Protein AF-A0A9E0P6S3-F1 (afdb_monomer_lite)

Structure (mmCIF, N/CA/C/O backbone):
data_AF-A0A9E0P6S3-F1
#
_entry.id   AF-A0A9E0P6S3-F1
#
loop_
_atom_site.group_PDB
_atom_site.id
_atom_site.type_symbol
_atom_site.label_atom_id
_atom_site.label_alt_id
_atom_site.label_comp_id
_atom_site.label_asym_id
_atom_site.label_entity_id
_atom_site.label_seq_id
_atom_site.pdbx_PDB_ins_code
_atom_site.Cartn_x
_atom_site.Cartn_y
_atom_site.Cartn_z
_atom_site.occupancy
_atom_site.B_iso_or_equiv
_atom_site.auth_seq_id
_atom_site.auth_comp_id
_atom_site.auth_asym_id
_atom_site.auth_atom_id
_atom_site.pdbx_PDB_model_num
ATOM 1 N N . ASP A 1 1 ? 14.322 -10.354 -9.301 1.00 56.75 1 ASP A N 1
ATOM 2 C CA . ASP A 1 1 ? 14.064 -10.621 -10.735 1.00 56.75 1 ASP A CA 1
ATOM 3 C C . ASP A 1 1 ? 12.729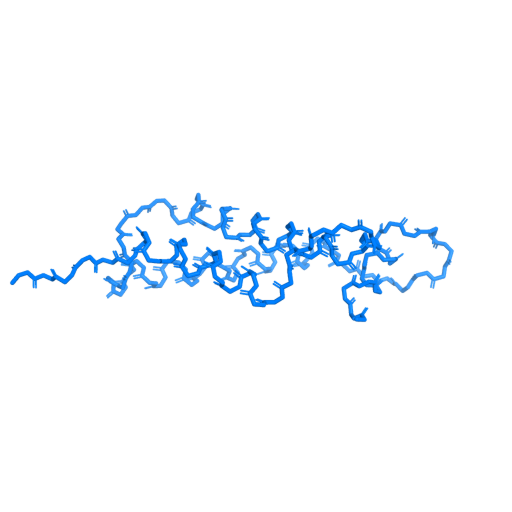 -10.100 -11.247 1.00 56.75 1 ASP A C 1
ATOM 5 O O . ASP A 1 1 ? 12.755 -9.263 -12.138 1.00 56.75 1 ASP A O 1
ATOM 9 N N . PHE A 1 2 ? 11.582 -10.476 -10.665 1.00 65.88 2 PHE A N 1
ATOM 10 C CA . PHE A 1 2 ? 10.253 -10.033 -11.136 1.00 65.88 2 PHE A CA 1
ATOM 11 C C . PHE A 1 2 ? 10.088 -8.504 -11.283 1.00 65.88 2 PHE A C 1
ATOM 13 O O . PHE A 1 2 ? 9.656 -8.035 -12.330 1.00 65.88 2 PHE A O 1
ATOM 20 N N . PHE A 1 3 ? 10.479 -7.708 -10.280 1.00 63.09 3 PHE A N 1
ATOM 21 C CA . PHE A 1 3 ? 10.343 -6.245 -10.358 1.00 63.09 3 PHE A CA 1
ATOM 22 C C . PHE A 1 3 ? 11.285 -5.600 -11.376 1.00 63.09 3 PHE A C 1
ATOM 24 O O . PHE A 1 3 ? 10.872 -4.693 -12.086 1.00 63.09 3 PHE A O 1
ATOM 31 N N . ARG A 1 4 ? 12.516 -6.103 -11.519 1.00 62.97 4 ARG A N 1
ATOM 32 C CA . ARG A 1 4 ? 13.426 -5.630 -12.572 1.00 62.97 4 ARG A CA 1
ATOM 33 C C . ARG A 1 4 ? 12.847 -5.919 -13.956 1.00 62.97 4 ARG A C 1
ATOM 35 O O . ARG A 1 4 ? 12.820 -5.016 -14.775 1.00 62.97 4 ARG A O 1
ATOM 42 N N . LEU A 1 5 ? 12.302 -7.118 -14.177 1.00 66.25 5 LEU A N 1
ATOM 43 C CA . LEU A 1 5 ? 11.618 -7.475 -15.425 1.00 66.25 5 LEU A CA 1
ATOM 44 C C . LEU A 1 5 ? 10.414 -6.561 -15.703 1.00 66.25 5 LEU A C 1
ATOM 46 O O . LEU A 1 5 ? 10.310 -5.999 -16.788 1.00 66.25 5 LEU A O 1
ATOM 50 N N . MET A 1 6 ? 9.548 -6.358 -14.708 1.00 68.06 6 MET A N 1
ATOM 51 C CA . MET A 1 6 ? 8.389 -5.464 -14.806 1.00 68.06 6 MET A CA 1
ATOM 52 C C . MET A 1 6 ? 8.781 -4.027 -15.166 1.00 68.06 6 MET A C 1
ATOM 54 O O . MET A 1 6 ? 8.166 -3.414 -16.035 1.00 68.06 6 MET A O 1
ATOM 58 N N . PHE A 1 7 ? 9.823 -3.489 -14.535 1.00 64.00 7 PHE A N 1
ATOM 59 C CA . PHE A 1 7 ? 10.298 -2.140 -14.830 1.00 64.00 7 PHE A CA 1
ATOM 60 C C . PHE A 1 7 ? 11.046 -2.047 -16.158 1.00 64.00 7 PHE A C 1
ATOM 62 O O . PHE A 1 7 ? 10.903 -1.046 -16.849 1.00 64.00 7 PHE A O 1
ATOM 69 N N . SER A 1 8 ? 11.780 -3.082 -16.569 1.00 62.53 8 SER A N 1
ATOM 70 C CA . SER A 1 8 ? 12.341 -3.165 -17.920 1.00 62.53 8 SER A CA 1
ATOM 71 C C . SER A 1 8 ? 11.250 -3.242 -18.990 1.00 62.53 8 SER A C 1
ATOM 73 O O . SER A 1 8 ? 11.448 -2.713 -20.074 1.00 62.53 8 SER A O 1
ATOM 75 N N . MET A 1 9 ? 10.083 -3.824 -18.700 1.00 62.84 9 MET A N 1
ATOM 76 C CA . MET A 1 9 ? 8.918 -3.760 -19.593 1.00 62.84 9 MET A CA 1
ATOM 77 C C . MET A 1 9 ? 8.247 -2.376 -19.592 1.00 62.84 9 MET A C 1
ATOM 79 O O . MET A 1 9 ? 7.738 -1.956 -20.624 1.00 62.84 9 MET A O 1
ATOM 83 N N . TYR A 1 10 ? 8.245 -1.669 -18.456 1.00 63.88 10 TYR A N 1
ATOM 84 C CA . TYR A 1 10 ? 7.619 -0.345 -18.319 1.00 63.88 10 TYR A CA 1
ATOM 85 C C . TYR A 1 10 ? 8.481 0.808 -18.871 1.00 63.88 10 TYR A C 1
ATOM 87 O O . TYR A 1 10 ? 7.949 1.739 -19.466 1.00 63.88 10 TYR A O 1
ATOM 95 N N . TYR A 1 11 ? 9.804 0.761 -18.674 1.00 64.56 11 TYR A N 1
ATOM 96 C CA . TYR A 1 11 ? 10.761 1.817 -19.051 1.00 64.56 11 TYR A CA 1
ATOM 97 C C . TYR A 1 11 ? 11.749 1.402 -20.154 1.00 64.56 11 TYR A C 1
ATOM 99 O O . TYR A 1 11 ? 12.568 2.220 -20.574 1.00 64.56 11 TYR A O 1
ATOM 107 N N . GLY A 1 12 ? 11.734 0.143 -20.600 1.00 62.44 12 GLY A N 1
ATOM 108 C CA . GLY A 1 12 ? 12.616 -0.330 -21.666 1.00 62.44 12 GLY A CA 1
ATOM 109 C C . GLY A 1 12 ? 12.156 0.106 -23.060 1.00 62.44 12 GLY A C 1
ATOM 110 O O . GLY A 1 12 ? 11.020 0.550 -23.238 1.00 62.44 12 GLY A O 1
ATOM 111 N N . PRO A 1 13 ? 13.025 -0.024 -24.077 1.00 58.69 13 PRO A N 1
ATOM 112 C CA . PRO A 1 13 ? 12.654 0.234 -25.462 1.00 58.69 13 PRO A CA 1
ATOM 113 C C . PRO A 1 13 ? 11.444 -0.624 -25.843 1.00 58.69 13 PRO A C 1
ATOM 115 O O . PRO A 1 13 ? 11.422 -1.820 -25.563 1.00 58.69 13 PRO A O 1
ATOM 118 N N . SER A 1 14 ? 10.451 -0.040 -26.517 1.00 59.19 14 SER A N 1
ATOM 119 C CA . SER A 1 14 ? 9.185 -0.708 -26.870 1.00 59.19 14 SER A CA 1
ATOM 120 C C . SER A 1 14 ? 9.331 -1.938 -27.782 1.00 59.19 14 SER A C 1
ATOM 122 O O . SER A 1 14 ? 8.349 -2.626 -28.059 1.00 59.19 14 SER A O 1
ATOM 124 N N . GLN A 1 15 ? 10.540 -2.239 -28.263 1.00 62.19 15 GLN A N 1
ATOM 125 C CA . GLN A 1 15 ? 10.810 -3.372 -29.137 1.00 62.19 15 GLN A CA 1
ATOM 126 C C . GLN A 1 15 ? 10.960 -4.667 -28.324 1.00 62.19 15 GLN A C 1
ATOM 128 O O . GLN A 1 15 ? 12.006 -4.932 -27.740 1.00 62.19 15 GLN A O 1
ATOM 133 N N . GLY A 1 16 ? 9.910 -5.493 -28.321 1.00 61.06 16 GLY A N 1
ATOM 134 C CA . GLY A 1 16 ? 9.958 -6.875 -27.821 1.00 61.06 16 GLY A CA 1
ATOM 135 C C . GLY A 1 16 ? 9.459 -7.100 -26.390 1.00 61.06 16 GLY A C 1
ATOM 136 O O . GLY A 1 16 ? 9.500 -8.235 -25.919 1.00 61.06 16 GLY A O 1
ATOM 137 N N . ALA A 1 17 ? 8.957 -6.071 -25.699 1.00 60.94 17 ALA A N 1
ATOM 138 C CA . ALA A 1 17 ? 8.321 -6.243 -24.392 1.00 60.94 17 ALA A CA 1
ATOM 139 C C . ALA A 1 17 ? 6.912 -6.868 -24.542 1.00 60.94 17 ALA A C 1
ATOM 141 O O . ALA A 1 17 ? 6.131 -6.401 -25.378 1.00 60.94 17 ALA A O 1
ATOM 142 N N . PRO A 1 18 ? 6.548 -7.900 -23.754 1.00 64.25 18 PRO A N 1
ATOM 143 C CA . PRO A 1 18 ? 5.184 -8.427 -23.729 1.00 64.25 18 PRO A CA 1
ATOM 144 C C . PRO A 1 18 ? 4.164 -7.335 -23.379 1.00 64.25 18 PRO A C 1
ATOM 146 O O . PRO A 1 18 ? 4.447 -6.456 -22.564 1.00 64.25 18 PRO A O 1
ATOM 149 N N . TYR A 1 19 ? 2.955 -7.405 -23.942 1.00 67.31 19 TYR A N 1
ATOM 150 C CA . TYR A 1 19 ? 1.873 -6.517 -23.516 1.00 67.31 19 TYR A CA 1
ATOM 151 C C . TYR A 1 19 ? 1.541 -6.769 -22.040 1.00 67.31 19 TYR A C 1
ATOM 153 O O . TYR A 1 19 ? 1.258 -7.902 -21.645 1.00 67.31 19 TYR A O 1
ATOM 161 N N . TYR A 1 20 ? 1.554 -5.709 -21.234 1.00 68.94 20 TYR A N 1
ATOM 162 C CA . TYR A 1 20 ? 1.147 -5.752 -19.836 1.00 68.94 20 TYR A CA 1
ATOM 163 C C . TYR A 1 20 ? 0.250 -4.557 -19.515 1.00 68.94 20 TYR A C 1
ATOM 165 O O . TYR A 1 20 ? 0.594 -3.409 -19.798 1.00 68.94 20 TYR A O 1
ATOM 173 N N . ASP A 1 21 ? -0.905 -4.823 -18.906 1.00 76.88 21 ASP A N 1
ATOM 174 C CA . ASP A 1 21 ? -1.854 -3.785 -18.506 1.00 76.88 21 ASP A CA 1
ATOM 175 C C . ASP A 1 21 ? -1.480 -3.206 -17.133 1.00 76.88 21 ASP A C 1
ATOM 177 O O . ASP A 1 21 ? -1.969 -3.616 -16.072 1.00 76.88 21 ASP A O 1
ATOM 181 N N . PHE A 1 22 ? -0.582 -2.224 -17.166 1.00 71.50 22 PHE A N 1
ATOM 182 C CA . PHE A 1 22 ? -0.132 -1.503 -15.978 1.00 71.50 22 PHE A CA 1
ATOM 183 C C . PHE A 1 22 ? -1.248 -0.685 -15.320 1.00 71.50 22 PHE A C 1
ATOM 185 O O . PHE A 1 22 ? -1.233 -0.504 -14.101 1.00 71.50 22 PHE A O 1
ATOM 192 N N . ILE A 1 23 ? -2.236 -0.222 -16.091 1.00 77.38 23 ILE A N 1
ATOM 193 C CA . ILE A 1 23 ? -3.362 0.553 -15.561 1.00 77.38 23 ILE A CA 1
ATOM 194 C C . ILE A 1 23 ? -4.190 -0.348 -14.648 1.00 77.38 23 ILE A C 1
ATOM 196 O O . ILE A 1 23 ? -4.391 -0.023 -13.475 1.00 77.38 23 ILE A O 1
ATOM 200 N N . SER A 1 24 ? -4.587 -1.523 -15.144 1.00 83.38 24 SER A N 1
ATOM 201 C CA . SER A 1 24 ? -5.305 -2.513 -14.339 1.00 83.38 24 SER A CA 1
ATOM 202 C C . SER A 1 24 ? -4.514 -2.936 -13.107 1.00 83.38 24 SER A C 1
ATOM 204 O O . SER A 1 24 ? -5.099 -3.066 -12.032 1.00 83.38 24 SER A O 1
ATOM 206 N N . TYR A 1 25 ? -3.197 -3.130 -13.224 1.00 82.75 25 TYR A N 1
ATOM 207 C CA . TYR A 1 25 ? -2.345 -3.438 -12.074 1.00 82.75 25 TYR A CA 1
ATOM 208 C C . TYR A 1 25 ? -2.414 -2.340 -11.002 1.00 82.75 25 TYR A C 1
ATOM 210 O O . TYR A 1 25 ? -2.724 -2.624 -9.841 1.00 82.75 25 TYR A O 1
ATOM 218 N N . HIS A 1 26 ? -2.192 -1.079 -11.384 1.00 83.56 26 HIS A N 1
ATOM 219 C CA . HIS A 1 26 ? -2.174 0.043 -10.446 1.00 83.56 26 HIS A CA 1
ATOM 220 C C . HIS A 1 26 ? -3.538 0.317 -9.803 1.00 83.56 26 HIS A C 1
ATOM 222 O O . HIS A 1 26 ? -3.583 0.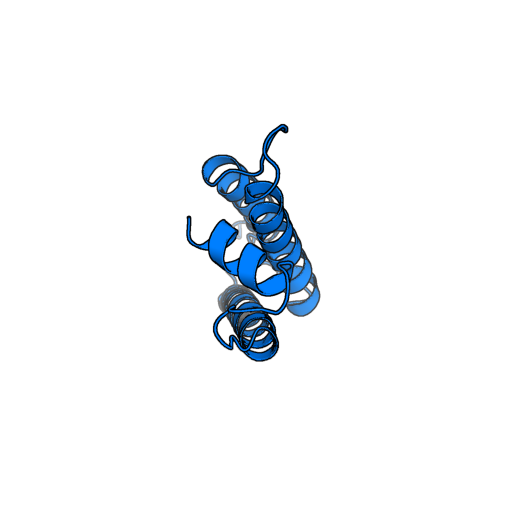685 -8.626 1.00 83.56 26 HIS A O 1
ATOM 228 N N . VAL A 1 27 ? -4.635 0.116 -10.540 1.00 89.69 27 VAL A N 1
ATOM 229 C CA . VAL A 1 27 ? -6.000 0.229 -10.007 1.00 89.69 27 VAL A CA 1
ATOM 230 C C . VAL A 1 27 ? -6.280 -0.893 -9.009 1.00 89.69 27 VAL A C 1
ATOM 232 O O . VAL A 1 27 ? -6.738 -0.624 -7.898 1.00 89.69 27 VAL A O 1
ATOM 235 N N . LYS A 1 28 ? -5.955 -2.145 -9.358 1.00 91.38 28 LYS A N 1
ATOM 236 C CA . LYS A 1 28 ? -6.210 -3.311 -8.498 1.00 91.38 28 LYS A CA 1
ATOM 237 C C . LYS A 1 28 ? -5.413 -3.256 -7.200 1.00 91.38 28 LYS A C 1
ATOM 239 O O . LYS A 1 28 ? -5.985 -3.502 -6.143 1.00 91.38 28 LYS A O 1
ATOM 244 N N . ILE A 1 29 ? -4.128 -2.893 -7.253 1.00 90.81 29 ILE A N 1
ATOM 245 C CA . ILE A 1 29 ? -3.303 -2.800 -6.040 1.00 90.81 29 ILE A CA 1
ATOM 246 C C . ILE A 1 29 ? -3.780 -1.672 -5.118 1.00 90.81 29 ILE A C 1
ATOM 248 O O . ILE A 1 29 ? -3.855 -1.866 -3.908 1.00 90.81 29 ILE A O 1
ATOM 252 N N . HIS A 1 30 ? -4.175 -0.521 -5.674 1.00 94.62 30 HIS A N 1
ATOM 253 C CA .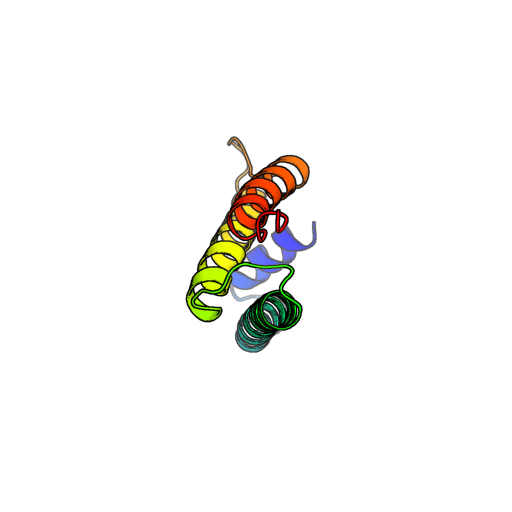 HIS A 1 30 ? -4.732 0.576 -4.881 1.00 94.62 30 HIS A CA 1
ATOM 254 C C . HIS A 1 30 ? -6.051 0.162 -4.214 1.00 94.62 30 HIS A C 1
ATOM 256 O O . HIS A 1 30 ? -6.226 0.374 -3.017 1.00 94.62 30 HIS A O 1
ATOM 262 N N . ALA A 1 31 ? -6.956 -0.470 -4.967 1.00 96.19 31 ALA A N 1
ATOM 263 C CA . ALA A 1 31 ? -8.233 -0.947 -4.443 1.00 96.19 31 ALA A CA 1
ATOM 264 C C . ALA A 1 31 ? -8.054 -2.011 -3.347 1.00 96.19 31 ALA A C 1
ATOM 266 O O . ALA A 1 31 ? -8.752 -1.968 -2.337 1.00 96.19 31 ALA A O 1
ATOM 267 N N . ALA A 1 32 ? -7.098 -2.929 -3.516 1.00 96.50 32 ALA A N 1
ATOM 268 C CA . ALA A 1 32 ? -6.798 -3.957 -2.525 1.00 96.50 32 ALA A CA 1
ATOM 269 C C . ALA A 1 32 ? -6.286 -3.356 -1.207 1.00 96.50 32 ALA A C 1
ATOM 271 O O . ALA A 1 32 ? -6.799 -3.704 -0.147 1.00 96.50 32 ALA A O 1
ATOM 272 N N . ILE A 1 33 ? -5.334 -2.416 -1.267 1.00 96.44 33 ILE A N 1
ATOM 273 C CA . ILE A 1 33 ? -4.822 -1.733 -0.068 1.00 96.44 33 ILE A CA 1
ATOM 274 C C . ILE A 1 33 ? -5.957 -0.970 0.627 1.00 96.44 33 ILE A C 1
ATOM 276 O O . ILE A 1 33 ? -6.137 -1.110 1.833 1.00 96.44 33 ILE A O 1
ATOM 280 N N . LYS A 1 34 ? -6.767 -0.217 -0.130 1.00 97.62 34 LYS A N 1
ATOM 281 C CA . LYS A 1 34 ? -7.901 0.540 0.419 1.00 97.62 34 LYS A CA 1
ATOM 282 C C . LYS A 1 34 ? -8.887 -0.349 1.160 1.00 97.62 34 LYS A C 1
ATOM 284 O O . LYS A 1 34 ? -9.288 -0.001 2.265 1.00 97.62 34 LYS A O 1
ATOM 289 N N . LYS A 1 35 ? -9.215 -1.508 0.586 1.00 97.75 35 LYS A N 1
ATOM 290 C CA . LYS A 1 35 ? -10.113 -2.482 1.203 1.00 97.75 35 LYS A CA 1
ATOM 291 C C . LYS A 1 35 ? -9.587 -2.974 2.557 1.00 97.75 35 LYS A C 1
ATOM 293 O O . LYS A 1 35 ? -10.347 -2.973 3.515 1.00 97.75 35 LYS A O 1
ATOM 298 N N . VAL A 1 36 ? -8.298 -3.312 2.660 1.00 96.50 36 VAL A N 1
ATOM 299 C CA . VAL A 1 36 ? -7.679 -3.739 3.933 1.00 96.50 36 VAL A CA 1
ATOM 300 C C . VAL A 1 36 ? -7.791 -2.647 5.001 1.00 96.50 36 VAL A C 1
ATOM 302 O O . VAL A 1 36 ? -8.133 -2.927 6.146 1.00 96.50 36 VAL A O 1
ATOM 305 N N . ILE A 1 37 ? -7.551 -1.388 4.628 1.00 96.75 37 ILE A N 1
ATOM 306 C CA . ILE A 1 37 ? -7.665 -0.261 5.564 1.00 96.75 37 ILE A CA 1
ATOM 307 C C . ILE A 1 37 ? -9.114 -0.026 5.992 1.00 96.75 37 ILE A C 1
ATOM 309 O O . ILE A 1 37 ? -9.373 0.205 7.170 1.00 96.75 37 ILE A O 1
ATOM 313 N N . GLU A 1 38 ? -10.066 -0.095 5.064 1.00 97.44 38 GLU A N 1
ATOM 314 C CA . GLU A 1 38 ? -11.492 0.040 5.378 1.00 97.44 38 GLU A CA 1
ATOM 315 C C . GLU A 1 38 ? -11.972 -1.071 6.318 1.00 97.44 38 GLU A C 1
ATOM 317 O O . GLU A 1 38 ? -12.683 -0.785 7.282 1.00 97.44 38 GLU A O 1
ATOM 322 N N . GLU A 1 39 ? -11.544 -2.312 6.083 1.00 97.12 39 GLU A N 1
ATOM 323 C CA . GLU A 1 39 ? -11.856 -3.459 6.939 1.00 97.12 39 GLU A CA 1
ATOM 324 C C . GLU A 1 39 ? -11.249 -3.304 8.339 1.00 97.12 39 GLU A C 1
ATOM 326 O O . GLU A 1 39 ? -11.967 -3.482 9.321 1.00 97.12 39 GLU A O 1
ATOM 331 N N . GLY A 1 40 ? -9.983 -2.886 8.449 1.00 94.75 40 GLY A N 1
ATOM 332 C CA . GLY A 1 40 ? -9.332 -2.650 9.742 1.00 94.75 40 GLY A CA 1
ATOM 333 C C . GLY A 1 40 ? -9.947 -1.490 10.540 1.00 94.75 40 GLY A C 1
ATOM 334 O O . GLY A 1 40 ? -10.068 -1.558 11.762 1.00 94.75 40 GLY A O 1
ATOM 335 N N . ILE A 1 41 ? -10.416 -0.431 9.869 1.00 95.38 41 ILE A N 1
ATOM 336 C CA . ILE A 1 41 ? -11.171 0.650 10.528 1.00 95.38 41 ILE A CA 1
ATOM 337 C C . ILE A 1 41 ? -12.538 0.135 11.001 1.00 95.38 41 ILE A C 1
ATOM 339 O O . ILE A 1 41 ? -12.956 0.423 12.126 1.00 95.38 41 ILE A O 1
ATOM 343 N N . ALA A 1 42 ? -13.242 -0.638 10.167 1.00 95.81 42 ALA A N 1
ATOM 344 C CA . ALA A 1 42 ? -14.551 -1.195 10.502 1.00 95.81 42 ALA A CA 1
ATOM 345 C C . ALA A 1 42 ? -14.482 -2.194 11.671 1.00 95.81 42 ALA A C 1
ATOM 347 O O . ALA A 1 42 ? -15.367 -2.194 12.531 1.00 95.81 42 ALA A O 1
ATOM 348 N N . SER A 1 43 ? -13.418 -2.999 11.739 1.00 95.38 43 SER A N 1
ATOM 349 C CA . SER A 1 43 ? -13.156 -3.944 12.832 1.00 95.38 43 SER A CA 1
ATOM 350 C C . SER A 1 43 ? -12.624 -3.277 14.107 1.00 95.38 43 SER A C 1
ATOM 352 O O . SER A 1 43 ? -12.589 -3.920 15.154 1.00 95.38 43 SER A O 1
ATOM 354 N N . ARG A 1 44 ? -12.273 -1.982 14.047 1.00 93.00 44 ARG A N 1
ATOM 355 C CA . ARG A 1 44 ? -11.606 -1.204 15.110 1.00 93.00 44 ARG A CA 1
ATOM 356 C C . ARG A 1 44 ? -10.174 -1.651 15.426 1.00 93.00 44 ARG A C 1
ATOM 358 O O . ARG A 1 44 ? -9.656 -1.252 16.466 1.00 93.00 44 ARG A O 1
ATOM 365 N N . GLU A 1 45 ? -9.550 -2.423 14.544 1.00 93.31 45 GLU A N 1
ATOM 366 C CA . GLU A 1 45 ? -8.110 -2.708 14.577 1.00 93.31 45 GLU A CA 1
ATOM 367 C C . GLU A 1 45 ? -7.303 -1.429 14.310 1.00 93.31 45 GLU A C 1
ATOM 369 O O . GLU A 1 45 ? -6.342 -1.120 15.015 1.00 93.31 45 GLU A O 1
ATOM 374 N N . PHE A 1 46 ? -7.773 -0.616 13.361 1.00 94.38 46 PHE A N 1
ATOM 375 C CA . PHE A 1 46 ? -7.212 0.699 13.073 1.00 94.38 46 PHE A CA 1
ATOM 376 C C . PHE A 1 46 ? -8.065 1.835 13.647 1.00 94.38 46 PHE A C 1
ATOM 378 O O . PHE A 1 46 ? -9.293 1.759 13.764 1.00 94.38 46 PHE A O 1
ATOM 385 N N . GLN A 1 47 ? -7.395 2.932 13.988 1.00 91.88 47 GLN A N 1
ATOM 386 C CA . GLN A 1 47 ? -8.003 4.204 14.349 1.00 91.88 47 GLN A CA 1
ATOM 387 C C . GLN A 1 47 ? -8.823 4.766 13.183 1.00 91.88 47 GLN A C 1
ATOM 389 O O . GLN A 1 47 ? -8.528 4.540 12.009 1.00 91.88 47 GLN A O 1
ATOM 394 N N . SER A 1 48 ? -9.845 5.562 13.502 1.00 89.75 48 SER A N 1
ATOM 395 C CA . SER A 1 48 ? -10.619 6.272 12.484 1.00 89.75 48 SER A CA 1
ATOM 396 C C . SER A 1 48 ? -9.739 7.272 11.733 1.00 89.75 48 SER A C 1
ATOM 398 O O . SER A 1 48 ? -9.070 8.101 12.348 1.00 89.75 48 SER A O 1
ATOM 400 N N . GLY A 1 49 ? -9.808 7.258 10.407 1.00 90.38 49 GLY A N 1
ATOM 401 C CA . GLY A 1 49 ? -9.089 8.187 9.544 1.00 90.38 49 GLY A CA 1
ATOM 402 C C . GLY A 1 49 ? -9.659 8.175 8.132 1.00 90.38 49 GLY A C 1
ATOM 403 O O . GLY A 1 49 ? -10.660 7.512 7.862 1.00 90.38 49 GLY A O 1
ATOM 404 N N . ASN A 1 50 ? -9.029 8.909 7.213 1.00 95.00 50 ASN A N 1
ATOM 405 C CA . ASN A 1 50 ? -9.400 8.846 5.802 1.00 95.00 50 ASN A CA 1
ATOM 406 C C . ASN A 1 50 ? -8.724 7.620 5.151 1.00 95.00 50 ASN A C 1
ATOM 408 O O . ASN A 1 50 ? -7.505 7.653 4.946 1.00 95.00 50 ASN A O 1
ATOM 412 N N . PRO A 1 51 ? -9.473 6.563 4.779 1.00 94.69 51 PRO A N 1
ATOM 413 C CA . PRO A 1 51 ? -8.883 5.344 4.224 1.00 94.69 51 PRO A CA 1
ATOM 414 C C . PRO A 1 51 ? -8.149 5.598 2.902 1.00 94.69 51 PRO A C 1
ATOM 416 O O . PRO A 1 51 ? -7.147 4.948 2.615 1.00 94.69 51 PRO A O 1
ATOM 419 N N . GLY A 1 52 ? -8.588 6.581 2.111 1.00 95.62 52 GLY A N 1
ATOM 420 C CA . GLY A 1 52 ? -7.919 6.975 0.873 1.00 95.62 52 GLY A CA 1
ATOM 421 C C . GLY A 1 52 ? -6.532 7.570 1.117 1.00 95.62 52 GLY A C 1
ATOM 422 O O . GLY A 1 52 ? -5.577 7.182 0.450 1.00 95.62 52 GLY A O 1
ATOM 423 N N . TYR A 1 53 ? -6.386 8.465 2.097 1.00 95.88 53 TYR A N 1
ATOM 424 C CA . TYR A 1 53 ? -5.081 9.053 2.432 1.00 95.88 53 TYR A CA 1
ATOM 425 C C . TYR A 1 53 ? -4.108 8.004 2.969 1.00 95.88 53 TYR A C 1
ATOM 427 O O . TYR A 1 53 ? -2.961 7.951 2.530 1.00 95.88 53 TYR A O 1
ATOM 435 N N . ILE A 1 54 ? -4.584 7.115 3.840 1.00 95.75 54 ILE A N 1
ATOM 436 C CA . ILE A 1 54 ? -3.783 6.006 4.370 1.00 95.75 54 ILE A CA 1
ATOM 437 C C . ILE A 1 54 ? -3.336 5.069 3.235 1.00 95.75 54 ILE A C 1
ATOM 439 O O . ILE A 1 54 ? -2.165 4.695 3.153 1.00 95.75 54 ILE A O 1
ATOM 443 N N . THR A 1 55 ? -4.239 4.761 2.299 1.00 96.81 55 THR A N 1
ATOM 444 C CA . THR A 1 55 ? -3.925 3.969 1.099 1.00 96.81 55 THR A CA 1
ATOM 445 C C . THR A 1 55 ? -2.807 4.607 0.280 1.00 96.81 55 THR A C 1
ATOM 447 O O . THR A 1 55 ? -1.891 3.910 -0.155 1.00 96.81 55 THR A O 1
ATOM 450 N N . TRP A 1 56 ? -2.855 5.926 0.071 1.00 96.69 56 TRP A N 1
ATOM 451 C CA . TRP A 1 56 ? -1.811 6.639 -0.665 1.00 96.69 56 TRP A CA 1
ATOM 452 C C . TRP A 1 56 ? -0.451 6.589 0.035 1.00 96.69 56 TRP A C 1
ATOM 454 O O . TRP A 1 56 ? 0.552 6.396 -0.650 1.00 96.69 56 TRP A O 1
ATOM 464 N N . VAL A 1 57 ? -0.410 6.686 1.368 1.00 96.12 57 VAL A N 1
ATOM 465 C CA . VAL A 1 57 ? 0.831 6.555 2.152 1.00 96.12 57 VAL A CA 1
ATOM 466 C C . VAL A 1 57 ? 1.448 5.167 1.970 1.00 96.12 57 VAL A C 1
ATOM 468 O O . VAL A 1 57 ? 2.603 5.056 1.557 1.00 96.12 57 VAL A O 1
ATOM 471 N N . ILE A 1 58 ? 0.669 4.107 2.202 1.00 95.31 58 ILE A N 1
ATOM 472 C CA . ILE A 1 58 ? 1.148 2.720 2.091 1.00 95.31 58 ILE A CA 1
ATOM 473 C C . ILE A 1 58 ? 1.595 2.420 0.658 1.00 95.31 58 ILE A C 1
ATOM 475 O O . ILE A 1 58 ? 2.705 1.932 0.433 1.00 95.31 58 ILE A O 1
ATOM 479 N N . ARG A 1 59 ? 0.762 2.763 -0.334 1.00 94.44 59 ARG A N 1
ATOM 480 C CA . ARG A 1 59 ? 1.086 2.563 -1.752 1.00 94.44 59 ARG A CA 1
ATOM 481 C C . ARG A 1 59 ? 2.344 3.330 -2.157 1.00 94.44 59 ARG A C 1
ATOM 483 O O . ARG A 1 59 ? 3.124 2.802 -2.941 1.00 94.44 59 ARG A O 1
ATOM 490 N N . GLY A 1 60 ? 2.543 4.544 -1.642 1.00 93.94 60 GLY A N 1
ATOM 491 C CA . GLY A 1 60 ? 3.720 5.365 -1.925 1.00 93.94 60 GLY A CA 1
ATOM 492 C C . GLY A 1 60 ? 5.019 4.694 -1.481 1.00 93.94 60 GLY A C 1
ATOM 493 O O . GLY A 1 60 ? 5.956 4.597 -2.269 1.00 93.94 60 GLY A O 1
ATOM 494 N N . VAL A 1 61 ? 5.053 4.154 -0.261 1.00 94.62 61 VAL A N 1
ATOM 495 C CA . VAL A 1 61 ? 6.233 3.440 0.255 1.00 94.62 61 VAL A CA 1
ATOM 496 C C . VAL A 1 61 ? 6.501 2.155 -0.529 1.00 94.62 61 VAL A C 1
ATOM 498 O O . VAL A 1 61 ? 7.647 1.886 -0.888 1.00 94.62 61 VAL A O 1
ATOM 501 N N . VAL A 1 62 ? 5.460 1.374 -0.836 1.00 91.69 62 VAL A N 1
ATOM 502 C CA . VAL A 1 62 ? 5.601 0.143 -1.633 1.00 91.69 62 VAL A CA 1
ATOM 503 C C . VAL A 1 62 ? 6.130 0.455 -3.035 1.00 91.69 62 VAL A C 1
ATOM 505 O O . VAL A 1 62 ? 7.052 -0.210 -3.503 1.00 91.69 62 VAL A O 1
ATOM 508 N N . GLN A 1 63 ? 5.589 1.487 -3.687 1.00 88.75 63 GLN A N 1
ATOM 509 C CA . GLN A 1 63 ? 6.036 1.930 -5.006 1.00 88.75 63 GLN A CA 1
ATOM 510 C C . GLN A 1 63 ? 7.508 2.365 -4.976 1.00 88.75 63 GLN A C 1
ATOM 512 O O . GLN A 1 63 ? 8.292 1.907 -5.805 1.00 88.75 63 GLN A O 1
ATOM 517 N N . LEU A 1 64 ? 7.903 3.171 -3.986 1.00 89.31 64 LEU A N 1
ATOM 518 C CA . LEU A 1 64 ? 9.292 3.597 -3.818 1.00 89.31 64 LEU A CA 1
ATOM 519 C C . LEU A 1 64 ? 10.228 2.396 -3.617 1.00 89.31 64 LEU A C 1
ATOM 521 O O . LEU A 1 64 ? 11.285 2.318 -4.238 1.00 89.31 64 LEU A O 1
ATOM 525 N N . ALA A 1 65 ? 9.825 1.420 -2.801 1.00 89.44 65 ALA A N 1
ATOM 526 C CA . ALA A 1 65 ? 10.622 0.219 -2.581 1.00 89.44 65 ALA A CA 1
ATOM 527 C C . ALA A 1 65 ? 10.803 -0.618 -3.850 1.00 89.44 65 ALA A C 1
ATOM 529 O O . ALA A 1 65 ? 11.889 -1.150 -4.075 1.00 89.44 65 ALA A O 1
ATOM 530 N N . MET A 1 66 ? 9.769 -0.705 -4.692 1.00 84.25 66 MET A N 1
ATOM 531 C CA . MET A 1 66 ? 9.852 -1.362 -5.996 1.00 84.25 66 MET A CA 1
ATOM 532 C C . MET A 1 66 ? 10.817 -0.636 -6.945 1.00 84.25 66 MET A C 1
ATOM 534 O O . MET A 1 66 ? 11.623 -1.293 -7.603 1.00 84.25 66 MET A O 1
ATOM 538 N N . GLU A 1 67 ? 10.772 0.697 -6.988 1.00 82.25 67 GLU A N 1
ATOM 539 C CA . GLU A 1 67 ? 11.653 1.524 -7.828 1.00 82.25 67 GLU A CA 1
ATOM 540 C C . GLU A 1 67 ? 13.131 1.410 -7.424 1.00 82.25 67 GLU A C 1
ATOM 542 O O . GLU A 1 67 ? 14.017 1.319 -8.277 1.00 82.25 67 GLU A O 1
ATOM 547 N N . GLU A 1 68 ? 13.421 1.351 -6.124 1.00 84.38 68 GLU A N 1
ATOM 548 C CA . GLU A 1 68 ? 14.792 1.202 -5.619 1.00 84.38 68 GLU A CA 1
ATOM 549 C C . GLU A 1 68 ? 15.438 -0.143 -6.004 1.00 84.38 68 GLU A C 1
ATOM 551 O O . GLU A 1 68 ? 16.663 -0.236 -6.077 1.00 84.38 68 GLU A O 1
ATOM 556 N N . GLN A 1 69 ? 14.658 -1.183 -6.331 1.00 76.19 69 GLN A N 1
ATOM 557 C CA . GLN A 1 69 ? 15.216 -2.476 -6.765 1.00 76.19 69 GLN A CA 1
ATOM 558 C C . GLN A 1 69 ? 15.940 -2.413 -8.118 1.00 76.19 69 GLN A C 1
ATOM 560 O O . GLN A 1 69 ? 16.681 -3.336 -8.460 1.00 76.19 69 GLN A O 1
ATOM 565 N N . ILE A 1 70 ? 15.724 -1.353 -8.896 1.00 73.06 70 ILE A N 1
ATOM 566 C CA . ILE A 1 70 ? 16.254 -1.201 -10.260 1.00 73.06 70 ILE A CA 1
ATOM 567 C C . ILE A 1 70 ? 17.603 -0.484 -10.252 1.00 73.06 70 ILE A C 1
ATOM 569 O O . ILE A 1 70 ? 18.403 -0.661 -11.165 1.00 73.06 70 ILE A O 1
ATOM 573 N N . LYS A 1 71 ? 17.856 0.337 -9.231 1.00 72.31 71 LYS A N 1
ATOM 574 C CA . LYS A 1 71 ? 19.078 1.134 -9.106 1.00 72.31 71 LYS A CA 1
ATOM 575 C C . LYS A 1 71 ? 20.195 0.230 -8.587 1.00 72.31 71 LYS A C 1
ATOM 577 O O . LYS A 1 71 ? 19.980 -0.485 -7.613 1.00 72.31 71 LYS A O 1
ATOM 582 N N . ASP A 1 72 ? 21.374 0.238 -9.206 1.00 65.69 72 ASP A N 1
ATOM 583 C CA . ASP A 1 72 ? 22.445 -0.703 -8.835 1.00 65.69 72 ASP A CA 1
ATOM 584 C C . ASP A 1 72 ? 23.290 -0.262 -7.623 1.00 65.69 72 ASP A C 1
ATOM 586 O O . ASP A 1 72 ? 23.868 -1.122 -6.970 1.00 65.69 72 ASP A O 1
ATOM 590 N N . ASP A 1 73 ? 23.285 1.020 -7.233 1.00 61.38 73 ASP A N 1
ATOM 591 C CA . ASP A 1 73 ? 24.429 1.587 -6.488 1.00 61.38 73 ASP A CA 1
ATOM 592 C C . ASP A 1 73 ? 24.089 2.371 -5.198 1.00 61.38 73 ASP A C 1
ATOM 594 O O . ASP A 1 73 ? 24.835 3.250 -4.769 1.00 61.38 73 ASP A O 1
ATOM 598 N N . ARG A 1 74 ? 22.924 2.130 -4.575 1.00 66.06 74 ARG A N 1
ATOM 599 C CA . ARG A 1 74 ? 22.479 2.887 -3.382 1.00 66.06 74 ARG A CA 1
ATOM 600 C C . ARG A 1 74 ? 21.847 2.014 -2.306 1.00 66.06 74 ARG A C 1
ATOM 602 O O . ARG A 1 74 ? 21.452 0.879 -2.558 1.00 66.06 74 ARG A O 1
ATOM 609 N N . GLU A 1 75 ? 21.729 2.579 -1.104 1.00 76.12 75 GLU A N 1
ATOM 610 C CA . GLU A 1 75 ? 20.908 2.047 -0.014 1.00 76.12 75 GLU A CA 1
ATOM 611 C C . GLU A 1 75 ? 19.457 1.858 -0.496 1.00 76.12 75 GLU A C 1
ATOM 613 O O . GLU A 1 75 ? 18.738 2.825 -0.729 1.00 76.12 75 GLU A O 1
ATOM 618 N N . LYS A 1 76 ? 19.032 0.602 -0.677 1.00 84.06 76 LYS A N 1
ATOM 619 C CA . LYS A 1 76 ? 17.706 0.255 -1.215 1.00 84.06 76 LYS A CA 1
ATOM 620 C C . LYS A 1 76 ? 16.704 0.055 -0.095 1.00 84.06 76 LYS A C 1
ATOM 622 O O . LYS A 1 76 ? 17.055 -0.447 0.971 1.00 84.06 76 LYS A O 1
ATOM 627 N N . ILE A 1 77 ? 15.427 0.297 -0.351 1.00 88.25 77 ILE A N 1
ATOM 628 C CA . ILE A 1 77 ? 14.382 -0.275 0.502 1.00 88.25 77 ILE A CA 1
ATOM 629 C C . ILE A 1 77 ? 14.239 -1.755 0.123 1.00 88.25 77 ILE A C 1
ATOM 631 O O . ILE A 1 77 ? 13.469 -2.125 -0.7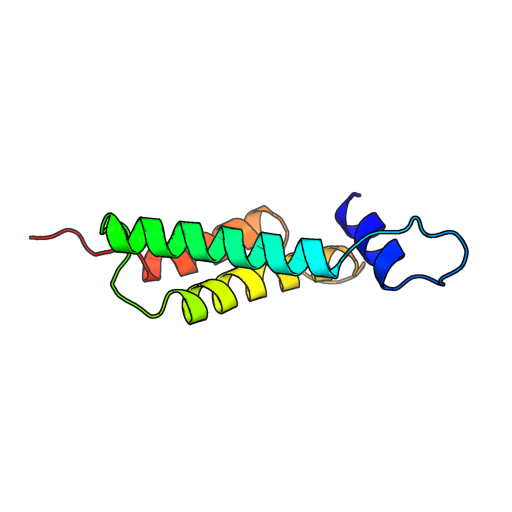59 1.00 88.25 77 ILE A O 1
ATOM 635 N N . ASP A 1 78 ? 15.060 -2.597 0.748 1.00 86.88 78 ASP A N 1
ATOM 636 C CA . ASP A 1 78 ? 14.946 -4.047 0.654 1.00 86.88 78 ASP A CA 1
ATOM 637 C C . ASP A 1 78 ? 13.724 -4.553 1.436 1.00 86.88 78 ASP A C 1
ATOM 639 O O . ASP A 1 78 ? 13.027 -3.797 2.116 1.00 86.88 78 ASP A O 1
ATOM 643 N N . ARG A 1 79 ? 13.430 -5.851 1.328 1.00 87.62 79 ARG A N 1
ATOM 644 C CA . ARG A 1 79 ? 12.252 -6.437 1.978 1.00 87.62 79 ARG A CA 1
ATOM 645 C C . ARG A 1 79 ? 12.245 -6.224 3.505 1.00 87.62 79 ARG A C 1
ATOM 647 O O . ARG A 1 79 ? 11.208 -5.796 4.008 1.00 87.62 79 ARG A O 1
ATOM 654 N N . PRO A 1 80 ? 13.345 -6.463 4.250 1.00 92.31 80 PRO A N 1
ATOM 655 C CA . PRO A 1 80 ? 13.385 -6.161 5.682 1.00 92.31 80 PRO A CA 1
ATOM 656 C C . PRO A 1 80 ? 13.176 -4.677 6.009 1.00 92.31 80 PRO A C 1
ATOM 658 O O . PRO A 1 80 ? 12.483 -4.355 6.971 1.00 92.31 80 PRO A O 1
ATOM 661 N N . ARG A 1 81 ? 13.761 -3.757 5.231 1.00 92.56 81 ARG A N 1
ATOM 662 C CA . ARG A 1 81 ? 13.584 -2.314 5.436 1.00 92.56 81 ARG A CA 1
ATOM 663 C C . ARG A 1 81 ? 12.154 -1.881 5.114 1.00 92.56 81 ARG A C 1
ATOM 665 O O . ARG A 1 81 ? 11.599 -1.108 5.887 1.00 92.56 81 ARG A O 1
ATOM 672 N N . LEU A 1 82 ? 11.539 -2.412 4.055 1.00 94.38 82 LEU A N 1
ATOM 673 C CA . LEU A 1 82 ? 10.129 -2.171 3.737 1.00 94.38 82 LEU A CA 1
ATOM 674 C C . LEU A 1 82 ? 9.220 -2.637 4.875 1.00 94.38 82 LEU A C 1
ATOM 676 O O . LEU A 1 82 ? 8.352 -1.873 5.281 1.00 94.38 82 LEU A O 1
ATOM 680 N N . GLN A 1 83 ? 9.443 -3.846 5.403 1.00 95.44 83 GLN A N 1
ATOM 681 C CA . GLN A 1 83 ? 8.672 -4.371 6.533 1.00 95.44 83 GLN A CA 1
ATOM 682 C C . GLN A 1 83 ? 8.711 -3.393 7.710 1.00 95.44 83 GLN A C 1
ATOM 684 O O . GLN A 1 83 ? 7.663 -2.941 8.142 1.00 95.44 83 GLN A O 1
ATOM 689 N N . ARG A 1 84 ? 9.907 -2.961 8.131 1.00 96.50 84 ARG A N 1
ATOM 690 C CA . ARG A 1 84 ? 10.054 -2.002 9.239 1.00 96.50 84 ARG A CA 1
ATOM 691 C C . ARG A 1 84 ? 9.345 -0.670 8.990 1.00 96.50 84 ARG A C 1
ATOM 693 O O . ARG A 1 84 ? 8.814 -0.082 9.923 1.00 96.50 84 ARG A O 1
ATOM 700 N N . ILE A 1 85 ? 9.355 -0.165 7.755 1.00 95.94 85 ILE A N 1
ATOM 701 C CA . ILE A 1 85 ? 8.642 1.078 7.423 1.00 95.94 85 ILE A CA 1
ATOM 702 C C . ILE A 1 85 ? 7.127 0.863 7.509 1.00 95.94 85 ILE A C 1
ATOM 704 O O . ILE A 1 85 ? 6.421 1.724 8.031 1.00 95.94 85 ILE A O 1
ATOM 708 N N . LEU A 1 86 ? 6.629 -0.271 7.008 1.00 95.88 86 LEU A N 1
ATOM 709 C CA . LEU A 1 86 ? 5.214 -0.619 7.101 1.00 95.88 86 LEU A CA 1
ATOM 710 C C . LEU A 1 86 ? 4.784 -0.815 8.555 1.00 95.88 86 LEU A C 1
ATOM 712 O O . LEU A 1 86 ? 3.747 -0.275 8.916 1.00 95.88 86 LEU A O 1
ATOM 716 N N . ASP A 1 87 ? 5.591 -1.482 9.382 1.00 96.12 87 ASP A N 1
ATOM 717 C CA . ASP A 1 87 ? 5.334 -1.647 10.818 1.00 96.12 87 ASP A CA 1
ATOM 718 C C . ASP A 1 87 ? 5.161 -0.273 11.484 1.00 96.12 87 ASP A C 1
ATOM 720 O O . ASP A 1 87 ? 4.130 -0.008 12.081 1.00 96.12 87 ASP A O 1
ATOM 724 N N . ILE A 1 88 ? 6.080 0.675 11.248 1.00 96.00 88 ILE A N 1
ATOM 725 C CA . ILE A 1 88 ? 5.967 2.043 11.790 1.00 96.00 88 ILE A CA 1
ATOM 726 C C . ILE A 1 88 ? 4.670 2.734 11.347 1.00 96.00 88 ILE A C 1
ATOM 728 O O . ILE A 1 88 ? 4.057 3.460 12.128 1.00 96.00 88 ILE A O 1
ATOM 732 N N . ILE A 1 89 ? 4.267 2.570 10.085 1.00 94.50 89 ILE A N 1
ATOM 733 C CA . ILE A 1 89 ? 3.027 3.168 9.577 1.00 94.50 89 ILE A CA 1
ATOM 734 C C . ILE A 1 89 ? 1.819 2.519 10.256 1.00 94.50 89 ILE A C 1
ATOM 736 O O . ILE A 1 89 ? 0.930 3.237 10.704 1.00 94.50 89 ILE A O 1
ATOM 740 N N . LEU A 1 90 ? 1.790 1.189 10.342 1.00 92.44 90 LEU A N 1
ATOM 741 C CA . LEU A 1 90 ? 0.682 0.425 10.909 1.00 92.44 90 LEU A CA 1
ATOM 742 C C . LEU A 1 90 ? 0.557 0.635 12.423 1.00 92.44 90 LEU A C 1
ATOM 744 O O . LEU A 1 90 ? -0.551 0.874 12.886 1.00 92.44 90 LEU A O 1
ATOM 748 N N . ASP A 1 91 ? 1.662 0.698 13.166 1.00 93.06 91 ASP A N 1
ATOM 749 C CA . ASP A 1 91 ? 1.686 1.010 14.604 1.00 93.06 91 ASP A CA 1
ATOM 750 C C . ASP A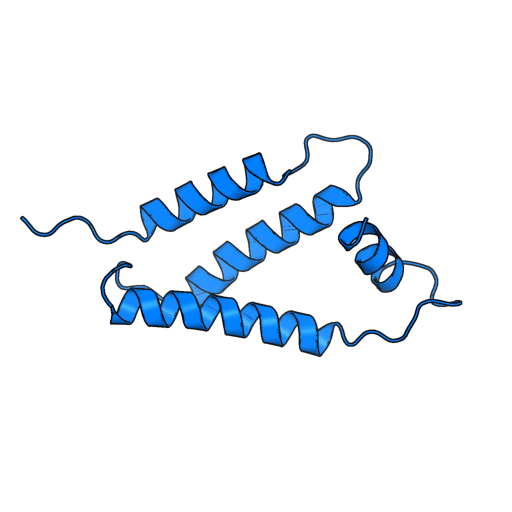 1 91 ? 1.054 2.380 14.899 1.00 93.06 91 ASP A C 1
ATOM 752 O O . ASP A 1 91 ? 0.417 2.598 15.927 1.00 93.06 91 ASP A O 1
ATOM 756 N N . ARG A 1 92 ? 1.209 3.349 13.984 1.00 90.25 92 ARG A N 1
ATOM 757 C CA . ARG A 1 92 ? 0.567 4.670 14.108 1.00 90.25 92 ARG A CA 1
ATOM 758 C C . ARG A 1 92 ? -0.921 4.642 13.796 1.00 90.25 92 ARG A C 1
ATOM 760 O O . ARG A 1 92 ? -1.638 5.539 14.237 1.00 90.25 92 ARG A O 1
ATOM 767 N N . LEU A 1 93 ? -1.364 3.660 13.021 1.00 90.44 93 LEU A N 1
ATOM 768 C CA . LEU A 1 93 ? -2.769 3.434 12.712 1.00 90.44 93 LEU A CA 1
ATOM 769 C C . LEU A 1 93 ? -3.444 2.557 13.760 1.00 90.44 93 LEU A C 1
ATOM 771 O O . LEU A 1 93 ? -4.664 2.612 13.856 1.00 90.44 93 LEU A O 1
ATOM 775 N N . GLU A 1 94 ? -2.694 1.766 14.525 1.00 89.69 94 GLU A N 1
ATOM 776 C CA . GLU A 1 94 ? -3.241 0.854 15.522 1.00 89.69 94 GLU A CA 1
ATOM 777 C C . GLU A 1 94 ? -4.057 1.618 16.566 1.00 89.69 94 GLU A C 1
ATOM 779 O O . GLU A 1 94 ? -3.666 2.672 17.088 1.00 89.69 94 GLU A O 1
ATOM 784 N N . ARG A 1 95 ? -5.251 1.106 16.864 1.00 82.25 95 ARG A N 1
ATOM 785 C CA . ARG A 1 95 ? -6.076 1.672 17.924 1.00 82.25 95 ARG A CA 1
ATOM 786 C C . ARG A 1 95 ? -5.453 1.335 19.286 1.00 82.25 95 ARG A C 1
ATOM 788 O O . ARG A 1 95 ? -5.251 0.158 19.567 1.00 82.25 95 ARG A O 1
ATOM 795 N N . PRO A 1 96 ? -5.219 2.320 20.177 1.00 76.38 96 PRO A N 1
ATOM 796 C CA . PRO A 1 96 ? -4.715 2.019 21.508 1.00 76.38 96 PRO A CA 1
ATOM 797 C C . PRO A 1 96 ? -5.711 1.126 22.266 1.00 76.38 96 PRO A C 1
ATOM 799 O O . PRO A 1 96 ? -6.930 1.291 22.100 1.00 76.38 96 PRO A O 1
ATOM 802 N N . PRO A 1 97 ? -5.218 0.198 23.106 1.00 70.88 97 PRO A N 1
ATOM 803 C CA . PRO A 1 97 ? -6.078 -0.650 23.916 1.00 70.88 97 PRO A CA 1
ATOM 804 C C . PRO A 1 97 ? -7.004 0.225 24.765 1.00 70.88 97 PRO A C 1
ATOM 806 O O . PRO A 1 97 ? -6.588 1.239 25.330 1.00 70.88 97 PRO A O 1
ATOM 809 N N . SER A 1 98 ? -8.289 -0.136 24.797 1.00 67.81 98 SER A N 1
ATOM 810 C CA . SER A 1 98 ? -9.252 0.554 25.660 1.00 67.81 98 SER A CA 1
ATOM 811 C C . SER A 1 98 ? -8.902 0.249 27.125 1.00 67.81 98 SER A C 1
ATOM 813 O O . SER A 1 98 ? -8.565 -0.906 27.395 1.00 67.81 98 SER A O 1
ATOM 815 N N . PRO A 1 99 ? -8.917 1.248 28.029 1.00 62.66 99 PRO A N 1
ATOM 816 C CA . PRO A 1 99 ? -8.643 1.037 29.450 1.00 62.66 99 PRO A CA 1
ATOM 817 C C . PRO A 1 99 ? -9.659 0.101 30.112 1.00 62.66 99 PRO A C 1
ATOM 819 O O . PRO A 1 99 ? -10.807 0.015 29.612 1.00 62.66 99 PRO A O 1
#

pLDDT: mean 83.56, std 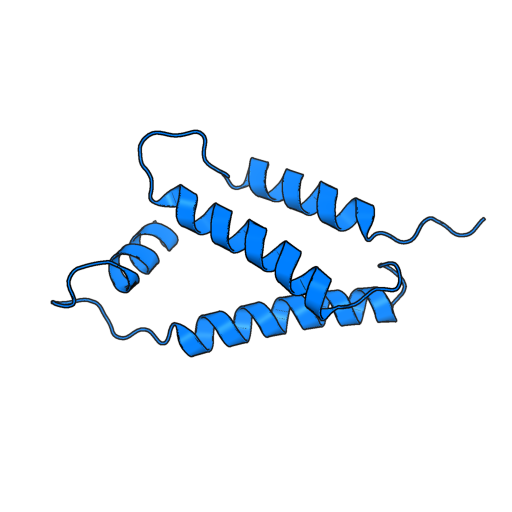13.26, range [56.75, 97.75]

Foldseek 3Di:
DVLLLVVCLVPPDVPPRDDDDVVVVVVVLLVVQLVVQVVCVVVLQFDDDDSNVLSCVLVVLVVQQSVQVNDDDDDGCDPVNSVVVVCVSSVNGGDPDDD

Sequence (99 aa):
DFFRLMFSMYYGPSQGAPYYDFISYHVKIHAAIKKVIEEGIASREFQSGNPGYITWVIRGVVQLAMEEQIKDDREKIDRPRLQRILDIILDRLERPPSP

Radius of gyration: 16.53 Å; chains: 1; bounding box: 39×20×59 Å

Secondary structure (DSSP, 8-state):
-HHHHHHHHHHS-SSSPPP--HHHHHHHHHHHHHHHHHHHHHHTSBPS--HHHHHHHHHHHHHHHHHHTT-SSS----HHHHHHHHHHHHHHHBPPPP-